Protein AF-A0AAE3K6U3-F1 (afdb_monomer_lite)

Organism: NCBI:txid2917711

Foldseek 3Di:
DDPPPLVVLLVCCVVCVVVLVVQLVPHDPVSVLVSLVSCCSHNDPVSVVVSVVSVVVVVVVVVVVVVVD

Structure (mmCIF, N/CA/C/O backbone):
data_AF-A0AAE3K6U3-F1
#
_entry.id   AF-A0AAE3K6U3-F1
#
loop_
_atom_site.group_PDB
_atom_site.id
_atom_site.type_symbol
_atom_site.label_atom_id
_atom_site.label_alt_id
_atom_site.label_comp_id
_atom_site.label_asym_id
_atom_site.label_entity_id
_atom_site.label_seq_id
_atom_site.pdbx_PDB_ins_code
_atom_site.Cartn_x
_atom_site.Cartn_y
_atom_site.Cartn_z
_atom_site.occupancy
_atom_site.B_iso_or_equiv
_atom_site.auth_seq_id
_atom_site.auth_comp_id
_atom_site.auth_asym_id
_atom_site.auth_atom_id
_atom_site.pdbx_PDB_model_num
ATOM 1 N N . MET A 1 1 ? 5.475 -27.536 -11.026 1.00 40.03 1 MET A N 1
ATOM 2 C CA . MET A 1 1 ? 5.489 -26.461 -10.018 1.00 40.03 1 MET A CA 1
ATOM 3 C C . MET A 1 1 ? 5.777 -25.192 -10.795 1.00 40.03 1 MET A C 1
ATOM 5 O O . MET A 1 1 ? 6.814 -25.140 -11.437 1.00 40.03 1 MET A O 1
ATOM 9 N N . VAL A 1 2 ? 4.797 -24.297 -10.931 1.00 46.47 2 VAL A N 1
ATOM 10 C CA . VAL A 1 2 ? 4.991 -23.046 -11.678 1.00 46.47 2 VAL A CA 1
ATOM 11 C C . VAL A 1 2 ? 5.916 -22.184 -10.828 1.00 46.47 2 VAL A C 1
ATOM 13 O O . VAL A 1 2 ? 5.525 -21.805 -9.727 1.00 46.47 2 VAL A O 1
ATOM 16 N N . ASP A 1 3 ? 7.137 -21.937 -11.300 1.00 47.59 3 ASP A N 1
ATOM 17 C CA . ASP A 1 3 ? 8.007 -20.922 -10.709 1.00 47.59 3 ASP A CA 1
ATOM 18 C C . ASP A 1 3 ? 7.335 -19.568 -10.934 1.00 47.59 3 ASP A C 1
ATOM 20 O O . ASP A 1 3 ? 7.395 -18.988 -12.021 1.00 47.59 3 ASP A O 1
ATOM 24 N N . TYR A 1 4 ? 6.641 -19.081 -9.905 1.00 50.00 4 TYR A N 1
ATOM 25 C CA . TYR A 1 4 ? 6.274 -17.677 -9.783 1.00 50.00 4 TYR A CA 1
ATOM 26 C C . TYR A 1 4 ? 7.590 -16.912 -9.623 1.00 50.00 4 TYR A C 1
ATOM 28 O O . TYR A 1 4 ? 8.068 -16.674 -8.518 1.00 50.00 4 TYR A O 1
ATOM 36 N N . ASN A 1 5 ? 8.252 -16.633 -10.746 1.00 52.59 5 ASN A N 1
ATOM 37 C CA . ASN A 1 5 ? 9.522 -15.930 -10.757 1.00 52.59 5 ASN A CA 1
ATOM 38 C C . ASN A 1 5 ? 9.320 -14.580 -10.064 1.00 52.59 5 ASN A C 1
ATOM 40 O O . ASN A 1 5 ? 8.650 -13.692 -10.596 1.00 52.59 5 ASN A O 1
ATOM 44 N N . SER A 1 6 ? 9.933 -14.413 -8.892 1.00 55.06 6 SER A N 1
ATOM 45 C CA . SER A 1 6 ? 10.003 -13.136 -8.169 1.00 55.06 6 SER A CA 1
ATOM 46 C C . SER A 1 6 ? 10.526 -12.000 -9.060 1.00 55.06 6 SER A C 1
ATOM 48 O O . SER A 1 6 ? 10.212 -10.833 -8.836 1.00 55.06 6 SER A O 1
ATOM 50 N N . SER A 1 7 ? 11.252 -12.348 -10.128 1.00 60.84 7 SER A N 1
ATOM 51 C CA . SER A 1 7 ? 11.660 -11.484 -11.236 1.00 60.84 7 SER A CA 1
ATOM 52 C C . SER A 1 7 ? 10.477 -10.775 -11.906 1.00 60.84 7 SER A C 1
ATOM 54 O O . SER A 1 7 ? 10.514 -9.559 -12.056 1.00 60.84 7 SER A O 1
ATOM 56 N N . THR A 1 8 ? 9.411 -11.502 -12.258 1.00 78.62 8 THR A N 1
ATOM 57 C CA . THR A 1 8 ? 8.248 -10.958 -12.980 1.00 78.62 8 THR A CA 1
ATOM 58 C C . THR A 1 8 ? 7.387 -10.092 -12.071 1.00 78.62 8 THR A C 1
ATOM 60 O O . THR A 1 8 ? 6.904 -9.047 -12.494 1.00 78.62 8 THR A O 1
ATOM 63 N N . ALA A 1 9 ? 7.222 -10.487 -10.806 1.00 78.69 9 ALA A N 1
ATOM 64 C CA . ALA A 1 9 ? 6.462 -9.698 -9.842 1.00 78.69 9 ALA A CA 1
ATOM 65 C C . ALA A 1 9 ? 7.175 -8.377 -9.511 1.00 78.69 9 ALA A C 1
ATOM 67 O O . ALA A 1 9 ? 6.546 -7.320 -9.510 1.00 78.69 9 ALA A O 1
ATOM 68 N N . ARG A 1 10 ? 8.500 -8.408 -9.299 1.00 85.00 10 ARG A N 1
ATOM 69 C CA . ARG A 1 10 ? 9.300 -7.189 -9.079 1.00 85.00 10 ARG A CA 1
ATOM 70 C C . ARG A 1 10 ? 9.290 -6.270 -10.291 1.00 85.00 10 ARG A C 1
ATOM 72 O O . ARG A 1 10 ? 9.182 -5.056 -10.134 1.00 85.00 10 ARG A O 1
ATOM 79 N N . GLU A 1 11 ? 9.402 -6.831 -11.490 1.00 87.25 11 GLU A N 1
ATOM 80 C CA . GLU A 1 11 ? 9.327 -6.067 -12.735 1.00 87.25 11 GLU A CA 1
ATOM 81 C C . GLU A 1 11 ? 7.948 -5.423 -12.902 1.00 87.25 11 GLU A C 1
ATOM 83 O O . GLU A 1 11 ? 7.863 -4.214 -13.107 1.00 87.25 11 GLU A O 1
ATOM 88 N N . TYR A 1 12 ? 6.877 -6.178 -12.647 1.00 85.88 12 TYR A N 1
ATOM 89 C CA . TYR A 1 12 ? 5.515 -5.656 -12.637 1.00 85.88 12 TYR A CA 1
ATOM 90 C C . TYR A 1 12 ? 5.344 -4.496 -11.649 1.00 85.88 12 TYR A C 1
ATOM 92 O O . TYR A 1 12 ? 4.806 -3.453 -12.022 1.00 85.88 12 TYR A O 1
ATOM 100 N N . VAL A 1 13 ? 5.828 -4.626 -10.407 1.00 90.12 13 VAL A N 1
ATOM 101 C CA . VAL A 1 13 ? 5.762 -3.534 -9.421 1.00 90.12 13 VAL A CA 1
ATOM 102 C C . VAL A 1 13 ? 6.550 -2.321 -9.896 1.00 90.12 13 VAL A C 1
ATOM 104 O O . VAL A 1 13 ? 6.060 -1.197 -9.804 1.00 90.12 13 VAL A O 1
ATOM 107 N N . LYS A 1 14 ? 7.750 -2.524 -10.440 1.00 89.94 14 LYS A N 1
ATOM 108 C CA . LYS A 1 14 ? 8.597 -1.438 -10.936 1.00 89.94 14 LYS A CA 1
ATOM 109 C C . LYS A 1 14 ? 7.936 -0.670 -12.084 1.00 89.94 14 LYS A C 1
ATOM 111 O O . LYS A 1 14 ? 7.979 0.560 -12.087 1.00 89.94 14 LYS A O 1
ATOM 116 N N . GLU A 1 15 ? 7.320 -1.370 -13.031 1.00 93.06 15 GLU A N 1
ATOM 117 C CA . GLU A 1 15 ? 6.645 -0.769 -14.187 1.00 93.06 15 GLU A CA 1
ATOM 118 C C . GLU A 1 15 ? 5.324 -0.088 -13.806 1.00 93.06 15 GLU A C 1
ATOM 120 O O . GLU A 1 15 ? 4.999 0.976 -14.334 1.00 93.06 15 GLU A O 1
ATOM 125 N N . ASN A 1 16 ? 4.595 -0.648 -12.835 1.00 92.44 16 ASN A N 1
ATOM 126 C CA . ASN A 1 16 ? 3.228 -0.237 -12.504 1.00 92.44 16 ASN A CA 1
ATOM 127 C C . ASN A 1 16 ? 3.109 0.487 -11.154 1.00 92.44 16 ASN A C 1
ATOM 129 O O . ASN A 1 16 ? 2.000 0.737 -10.682 1.00 92.44 16 ASN A O 1
ATOM 133 N N . ARG A 1 17 ? 4.225 0.879 -10.520 1.00 90.12 17 ARG A N 1
ATOM 134 C CA . ARG A 1 17 ? 4.246 1.443 -9.154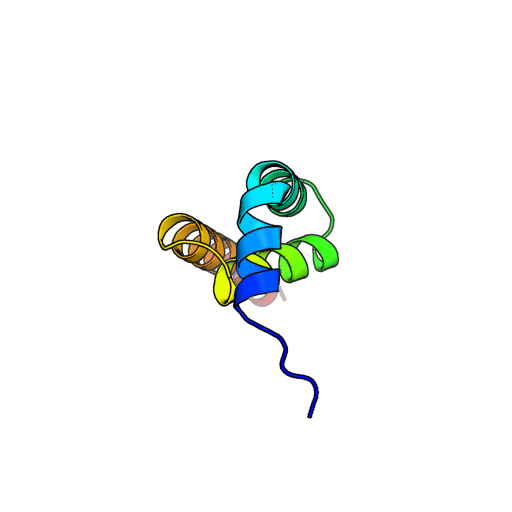 1.00 90.12 17 ARG A CA 1
ATOM 135 C C . ARG A 1 17 ? 3.239 2.572 -8.940 1.00 90.12 17 ARG A C 1
ATOM 137 O O . ARG A 1 17 ? 2.536 2.602 -7.935 1.00 90.12 17 ARG A O 1
ATOM 144 N N . LYS A 1 18 ? 3.160 3.521 -9.878 1.00 92.12 18 LYS A N 1
ATOM 145 C CA . LYS A 1 18 ? 2.240 4.668 -9.767 1.00 92.12 18 LYS A CA 1
ATOM 146 C C . LYS A 1 18 ? 0.778 4.235 -9.767 1.00 92.12 18 LYS A C 1
ATOM 148 O O . LYS A 1 18 ? -0.025 4.804 -9.032 1.00 92.12 18 LYS A O 1
ATOM 153 N N . GLU A 1 19 ? 0.445 3.253 -10.594 1.00 92.19 19 GLU A N 1
ATOM 154 C CA . GLU A 1 19 ? -0.906 2.721 -10.699 1.00 92.19 19 GLU A CA 1
ATOM 155 C C . GLU A 1 19 ? -1.258 1.887 -9.469 1.00 92.19 19 GLU A C 1
ATOM 157 O O . GLU A 1 19 ? -2.295 2.132 -8.864 1.00 92.19 19 GLU A O 1
ATOM 162 N N 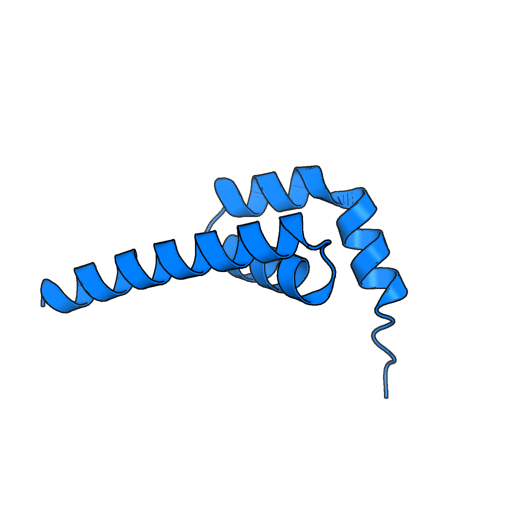. LEU A 1 20 ? -0.344 1.035 -8.995 1.00 91.38 20 LEU A N 1
ATOM 163 C CA . LEU A 1 20 ? -0.500 0.301 -7.735 1.00 91.38 20 LEU A CA 1
ATOM 164 C C . LEU A 1 20 ? -0.756 1.239 -6.550 1.00 91.38 20 LEU A C 1
ATOM 166 O O . LEU A 1 20 ? -1.702 1.033 -5.795 1.00 91.38 20 LEU A O 1
ATOM 170 N N . ILE A 1 21 ? 0.013 2.325 -6.421 1.00 90.38 21 ILE A N 1
ATOM 171 C CA . ILE A 1 21 ? -0.220 3.328 -5.370 1.00 90.38 21 ILE A CA 1
ATOM 172 C C . ILE A 1 21 ? -1.593 3.996 -5.526 1.00 90.38 21 ILE A C 1
ATOM 174 O O . ILE A 1 21 ? -2.251 4.285 -4.526 1.00 90.38 21 ILE A O 1
ATOM 178 N N . LYS A 1 22 ? -2.041 4.263 -6.758 1.00 91.44 22 LYS A N 1
ATOM 179 C CA . LYS A 1 22 ? -3.365 4.844 -7.010 1.00 91.44 22 LYS A CA 1
ATOM 180 C C . LYS A 1 22 ? -4.479 3.883 -6.586 1.00 91.44 22 LYS A C 1
ATOM 182 O O . LYS A 1 22 ? -5.400 4.323 -5.904 1.00 91.44 22 LYS A O 1
ATOM 187 N N . LEU A 1 23 ? -4.363 2.602 -6.938 1.00 89.44 23 LEU A N 1
ATOM 188 C CA . LEU A 1 23 ? -5.308 1.550 -6.554 1.00 89.44 23 LEU A CA 1
ATOM 189 C C . LEU A 1 23 ? -5.392 1.424 -5.028 1.00 89.44 23 LEU A C 1
ATOM 191 O O . LEU A 1 23 ? -6.473 1.510 -4.454 1.00 89.44 23 LEU A O 1
ATOM 195 N N . ILE A 1 24 ? -4.241 1.351 -4.351 1.00 89.81 24 ILE A N 1
ATOM 196 C CA . ILE A 1 24 ? -4.159 1.255 -2.884 1.00 89.81 24 ILE A CA 1
ATOM 197 C C . ILE A 1 24 ? -4.837 2.440 -2.180 1.00 89.81 24 ILE A C 1
ATOM 199 O O . ILE A 1 24 ? -5.380 2.281 -1.086 1.00 89.81 24 ILE A O 1
ATOM 203 N N . LYS A 1 25 ? -4.822 3.631 -2.784 1.00 87.38 25 LYS A N 1
ATOM 204 C CA . LYS A 1 25 ? -5.373 4.848 -2.171 1.00 87.38 25 LYS A CA 1
ATOM 205 C C . LYS A 1 25 ? -6.847 5.095 -2.461 1.00 87.38 25 LYS A C 1
ATOM 207 O O . LYS A 1 25 ? -7.498 5.768 -1.665 1.00 87.38 25 LYS A O 1
ATOM 212 N N . HIS A 1 26 ? -7.343 4.654 -3.612 1.00 86.38 26 HIS A N 1
ATOM 213 C CA . HIS A 1 26 ? -8.604 5.168 -4.151 1.00 86.38 26 HIS A CA 1
ATOM 214 C C . HIS A 1 26 ? -9.606 4.099 -4.569 1.00 86.38 26 HIS A C 1
ATOM 216 O O . HIS A 1 26 ? -10.736 4.462 -4.884 1.00 86.38 26 HIS A O 1
ATOM 222 N N . ASP A 1 27 ? -9.210 2.831 -4.586 1.00 88.31 27 ASP A N 1
ATOM 223 C CA . ASP A 1 27 ? -10.091 1.749 -5.012 1.00 88.31 27 ASP A CA 1
ATOM 224 C C . ASP A 1 27 ? -10.809 1.076 -3.831 1.00 88.31 27 ASP A C 1
ATOM 226 O O . ASP A 1 27 ? -10.636 1.456 -2.667 1.00 88.31 27 ASP A O 1
ATOM 230 N N . ASP A 1 28 ? -11.644 0.083 -4.123 1.00 88.44 28 ASP A N 1
ATOM 231 C CA . ASP A 1 28 ? -12.370 -0.674 -3.108 1.00 88.44 28 ASP A CA 1
ATOM 232 C C . ASP A 1 28 ? -11.447 -1.548 -2.229 1.00 88.44 28 ASP A C 1
ATOM 234 O O . ASP A 1 28 ? -10.278 -1.799 -2.532 1.00 88.44 28 ASP A O 1
ATOM 238 N N . ALA A 1 29 ? -11.972 -2.019 -1.094 1.00 84.75 29 ALA A N 1
ATOM 239 C CA . ALA A 1 29 ? -11.197 -2.757 -0.096 1.00 84.75 29 ALA A CA 1
ATOM 240 C C . ALA A 1 29 ? -10.551 -4.048 -0.633 1.00 84.75 29 ALA A C 1
ATOM 242 O O . ALA A 1 29 ? -9.456 -4.409 -0.189 1.00 84.75 29 ALA A O 1
ATOM 243 N N . PHE A 1 30 ? -11.184 -4.727 -1.592 1.00 86.06 30 PHE A N 1
ATOM 244 C CA . PHE A 1 30 ? -10.638 -5.939 -2.194 1.00 86.06 30 PHE A CA 1
ATOM 245 C C . PHE A 1 30 ? -9.426 -5.601 -3.069 1.00 86.06 30 PHE A C 1
ATOM 247 O O . PHE A 1 30 ? -8.346 -6.166 -2.876 1.00 86.06 30 PHE A O 1
ATOM 254 N N . ILE A 1 31 ? -9.564 -4.618 -3.963 1.00 89.31 31 ILE A N 1
ATOM 255 C CA . ILE A 1 31 ? -8.478 -4.180 -4.851 1.00 89.31 31 ILE A CA 1
ATOM 256 C C . ILE A 1 31 ? -7.312 -3.584 -4.056 1.00 89.31 31 ILE A C 1
ATOM 258 O O . ILE A 1 31 ? -6.146 -3.875 -4.341 1.00 89.31 31 ILE A O 1
ATOM 262 N N . ARG A 1 32 ? -7.608 -2.816 -3.003 1.00 90.56 32 ARG A N 1
ATOM 263 C CA . ARG A 1 32 ? -6.592 -2.285 -2.086 1.00 90.56 32 ARG A CA 1
ATOM 264 C C . ARG A 1 32 ? -5.797 -3.401 -1.414 1.00 90.56 32 ARG A C 1
ATOM 266 O O . ARG A 1 32 ? -4.570 -3.352 -1.429 1.00 90.56 32 ARG A O 1
ATOM 273 N N . THR A 1 33 ? -6.471 -4.419 -0.878 1.00 90.38 33 THR A N 1
ATOM 274 C CA . THR A 1 33 ? -5.817 -5.578 -0.243 1.00 90.38 33 THR A CA 1
ATOM 275 C C . THR A 1 33 ? -4.891 -6.305 -1.216 1.00 90.38 33 THR A C 1
ATOM 277 O O . THR A 1 33 ? -3.756 -6.629 -0.867 1.00 90.38 33 THR A O 1
ATOM 280 N N . LEU A 1 34 ? -5.338 -6.502 -2.460 1.00 89.56 34 LEU A N 1
ATOM 281 C CA . LEU A 1 34 ? -4.521 -7.127 -3.498 1.00 89.56 34 LEU A CA 1
ATOM 282 C C . LEU A 1 34 ? -3.278 -6.285 -3.828 1.00 89.56 34 LEU A C 1
ATOM 284 O O . LEU A 1 34 ? -2.175 -6.824 -3.908 1.00 89.56 34 LEU A O 1
ATOM 288 N N . GLY A 1 35 ? -3.433 -4.965 -3.964 1.00 91.69 35 GLY A N 1
ATOM 289 C CA . GLY A 1 35 ? -2.314 -4.050 -4.193 1.00 91.69 35 GLY A CA 1
ATOM 290 C C . GLY A 1 35 ? -1.287 -4.078 -3.058 1.00 91.69 35 GLY A C 1
ATOM 291 O O . GLY A 1 35 ? -0.086 -4.136 -3.319 1.00 91.69 35 GLY A O 1
ATOM 292 N N . LEU A 1 36 ? -1.745 -4.106 -1.804 1.00 93.31 36 LEU A N 1
ATOM 293 C CA . LEU A 1 36 ? -0.875 -4.205 -0.628 1.00 93.31 36 LEU A CA 1
ATOM 294 C C . LEU A 1 36 ? -0.089 -5.523 -0.606 1.00 93.31 36 LEU A C 1
ATOM 296 O O . LEU A 1 36 ? 1.117 -5.504 -0.372 1.00 93.31 36 LEU A O 1
ATOM 300 N N . ALA A 1 37 ? -0.739 -6.651 -0.906 1.00 91.69 37 ALA A N 1
ATOM 301 C CA . ALA A 1 37 ? -0.077 -7.955 -0.978 1.00 91.69 37 ALA A CA 1
ATOM 302 C C . ALA A 1 37 ? 1.032 -7.981 -2.045 1.00 91.69 37 ALA A C 1
ATOM 304 O O . ALA A 1 37 ? 2.122 -8.495 -1.802 1.00 91.69 37 ALA A O 1
ATOM 305 N N . VAL A 1 38 ? 0.780 -7.366 -3.204 1.00 91.69 38 VAL A N 1
ATOM 306 C CA . VAL A 1 38 ? 1.764 -7.250 -4.289 1.00 91.69 38 VAL A CA 1
ATOM 307 C C . VAL A 1 38 ? 2.973 -6.405 -3.869 1.00 91.69 38 VAL A C 1
ATOM 309 O O . VAL A 1 38 ? 4.107 -6.784 -4.164 1.00 91.69 38 VAL A O 1
ATOM 312 N N . LEU A 1 39 ? 2.764 -5.292 -3.155 1.00 93.00 39 LEU A N 1
ATOM 313 C CA . LEU A 1 39 ? 3.871 -4.479 -2.637 1.00 93.00 39 LEU A CA 1
ATOM 314 C C . LEU A 1 39 ? 4.693 -5.211 -1.568 1.00 93.00 39 LEU A C 1
ATOM 316 O O . LEU A 1 39 ? 5.908 -5.052 -1.538 1.00 93.00 39 LEU A O 1
ATOM 320 N N . ILE A 1 40 ? 4.068 -6.034 -0.722 1.00 92.94 40 ILE A N 1
ATOM 321 C CA . ILE A 1 40 ? 4.788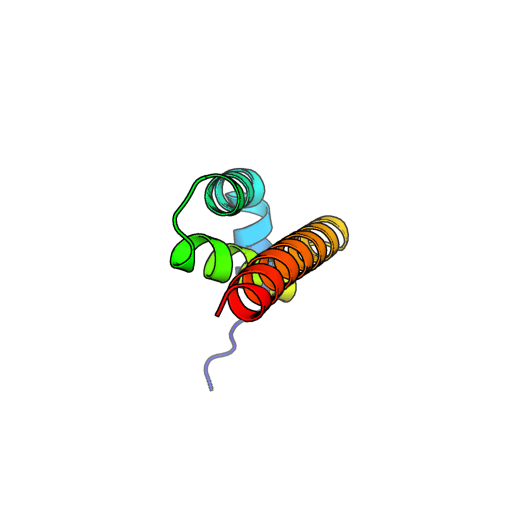 -6.835 0.283 1.00 92.94 40 ILE A CA 1
ATOM 322 C C . ILE A 1 40 ? 5.680 -7.886 -0.384 1.00 92.94 40 ILE A C 1
ATOM 324 O O . ILE A 1 40 ? 6.829 -8.060 0.014 1.00 92.94 40 ILE A O 1
ATOM 328 N N . GLU A 1 41 ? 5.156 -8.577 -1.395 1.00 90.38 41 GLU A N 1
ATOM 329 C CA . GLU A 1 41 ? 5.865 -9.676 -2.058 1.00 90.38 41 GLU A CA 1
ATOM 330 C C . GLU A 1 41 ? 7.005 -9.179 -2.962 1.00 90.38 41 GLU A C 1
ATOM 332 O O . GLU A 1 41 ? 8.062 -9.806 -3.065 1.00 90.38 41 GLU A O 1
ATOM 337 N N . ALA A 1 42 ? 6.797 -8.052 -3.646 1.00 91.38 42 ALA A N 1
ATOM 338 C CA . ALA A 1 42 ? 7.642 -7.649 -4.767 1.00 91.38 42 ALA A CA 1
ATOM 339 C C . ALA A 1 42 ? 8.063 -6.171 -4.774 1.00 91.38 42 ALA A C 1
ATOM 341 O O . ALA A 1 42 ? 8.782 -5.750 -5.684 1.00 91.38 42 ALA A O 1
ATOM 342 N N . GLY A 1 43 ? 7.639 -5.387 -3.786 1.00 89.44 43 GLY A N 1
ATOM 343 C CA .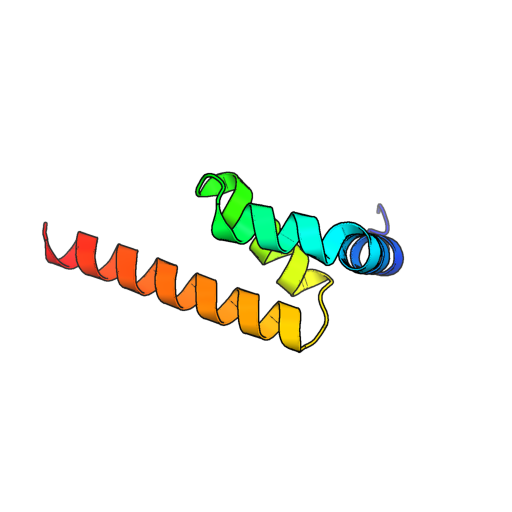 GLY A 1 43 ? 8.043 -3.996 -3.621 1.00 89.44 43 GLY A CA 1
ATOM 344 C C . GLY A 1 43 ? 9.469 -3.825 -3.105 1.00 89.44 43 GLY A C 1
ATOM 345 O O . GLY A 1 43 ? 10.138 -4.776 -2.693 1.00 89.44 43 GLY A O 1
ATOM 346 N N . ASP A 1 44 ? 9.948 -2.582 -3.152 1.00 92.00 44 ASP A N 1
ATOM 347 C CA . ASP A 1 44 ? 11.148 -2.198 -2.408 1.00 92.00 44 ASP A CA 1
ATOM 348 C C . ASP A 1 44 ? 10.833 -1.945 -0.924 1.00 92.00 44 ASP A C 1
ATOM 350 O O . ASP A 1 44 ? 9.691 -2.042 -0.480 1.00 92.00 44 ASP A O 1
ATOM 354 N N . GLU A 1 45 ? 11.854 -1.628 -0.129 1.00 93.06 45 GLU A N 1
ATOM 355 C CA . GLU A 1 45 ? 11.686 -1.371 1.306 1.00 93.06 45 GLU A CA 1
ATOM 356 C C . GLU A 1 45 ? 10.649 -0.269 1.590 1.00 93.06 45 GLU A C 1
ATOM 358 O O . GLU A 1 45 ? 9.853 -0.393 2.518 1.00 93.06 45 GLU A O 1
ATOM 363 N N . GLY A 1 46 ? 10.586 0.771 0.752 1.00 92.25 46 GLY A N 1
ATOM 364 C CA . GLY A 1 46 ? 9.599 1.841 0.893 1.00 92.25 46 GLY A CA 1
ATOM 365 C C . GLY A 1 46 ? 8.176 1.383 0.573 1.00 92.25 46 GLY A C 1
ATOM 366 O O . GLY A 1 46 ? 7.238 1.754 1.280 1.00 92.25 46 GLY A O 1
ATOM 367 N N . ASP A 1 47 ? 8.014 0.558 -0.461 1.00 92.50 47 ASP A N 1
ATOM 368 C CA . ASP A 1 47 ? 6.733 -0.051 -0.826 1.00 92.50 47 ASP A CA 1
ATOM 369 C C . ASP A 1 47 ? 6.219 -0.984 0.289 1.00 92.50 47 ASP A C 1
ATOM 371 O O . ASP A 1 47 ? 5.034 -0.952 0.633 1.00 92.50 47 ASP A O 1
ATOM 375 N N . ILE A 1 48 ? 7.113 -1.776 0.892 1.00 92.94 48 ILE A N 1
ATOM 376 C CA . ILE A 1 48 ? 6.795 -2.690 1.997 1.00 92.94 48 ILE A CA 1
ATOM 377 C C . ILE A 1 48 ? 6.353 -1.906 3.238 1.00 92.94 48 ILE A C 1
ATOM 379 O O . ILE A 1 48 ? 5.337 -2.240 3.850 1.00 92.94 48 ILE A O 1
ATOM 383 N N . GLU A 1 49 ? 7.081 -0.852 3.613 1.00 94.12 49 GLU A N 1
ATOM 384 C CA . GLU A 1 49 ? 6.727 -0.020 4.770 1.00 94.12 49 GLU A CA 1
ATOM 385 C C . GLU A 1 49 ? 5.408 0.733 4.557 1.00 94.12 49 GLU A C 1
ATOM 387 O O . GLU A 1 49 ? 4.583 0.823 5.471 1.00 94.12 49 GLU A O 1
ATOM 392 N N . LEU A 1 50 ? 5.150 1.207 3.333 1.00 91.19 50 LEU A N 1
ATOM 393 C CA . LEU A 1 50 ? 3.845 1.755 2.971 1.00 91.19 50 LEU A CA 1
ATOM 394 C C . LEU A 1 50 ? 2.743 0.706 3.156 1.00 91.19 50 LEU A C 1
ATOM 396 O O . LEU A 1 50 ? 1.716 1.007 3.765 1.00 91.19 50 LEU A O 1
ATOM 400 N N . ALA A 1 51 ? 2.963 -0.521 2.681 1.00 92.62 51 ALA A N 1
ATOM 401 C CA . ALA A 1 51 ? 1.965 -1.573 2.779 1.00 92.62 51 ALA A CA 1
ATOM 402 C C . ALA A 1 51 ? 1.644 -1.949 4.236 1.00 92.62 51 ALA A C 1
ATOM 404 O O . ALA A 1 51 ? 0.471 -2.050 4.600 1.00 92.62 51 ALA A O 1
ATOM 405 N N . LYS A 1 52 ? 2.664 -2.078 5.093 1.00 92.44 52 LYS A N 1
ATOM 406 C CA . LYS A 1 52 ? 2.482 -2.332 6.533 1.00 92.44 52 LYS A CA 1
ATOM 407 C C . LYS A 1 52 ? 1.683 -1.225 7.212 1.00 92.44 52 LYS A C 1
ATOM 409 O O . LYS A 1 52 ? 0.724 -1.512 7.922 1.00 92.44 52 LYS A O 1
ATOM 414 N N . ARG A 1 53 ? 2.029 0.040 6.953 1.00 92.06 53 ARG A N 1
ATOM 415 C CA . ARG A 1 53 ? 1.328 1.191 7.534 1.00 92.06 53 ARG A CA 1
ATOM 416 C C . ARG A 1 53 ? -0.152 1.217 7.153 1.00 92.06 53 ARG A C 1
ATOM 418 O O . ARG A 1 53 ? -0.993 1.518 7.994 1.00 92.06 53 ARG A O 1
ATOM 425 N N . GLU A 1 54 ? -0.479 0.923 5.899 1.00 90.25 54 GLU A N 1
ATOM 426 C CA . GLU A 1 54 ? -1.874 0.861 5.451 1.00 90.25 54 GLU A CA 1
ATOM 427 C C . GLU A 1 54 ? -2.637 -0.299 6.111 1.00 90.25 54 GLU A C 1
ATOM 429 O O . GLU A 1 54 ? -3.782 -0.113 6.521 1.00 90.25 54 GLU A O 1
ATOM 434 N N . LEU A 1 55 ? -2.005 -1.465 6.294 1.00 89.81 55 LEU A N 1
ATOM 435 C CA . LEU A 1 55 ? -2.603 -2.591 7.023 1.00 89.81 55 LEU A CA 1
ATOM 436 C C . LEU A 1 55 ? -2.877 -2.253 8.495 1.00 89.81 55 LEU A C 1
ATOM 438 O O . LEU A 1 55 ? -3.960 -2.552 8.993 1.00 89.81 55 LEU A O 1
ATOM 442 N N . GLU A 1 56 ? -1.955 -1.573 9.178 1.00 90.12 56 GLU A N 1
ATOM 443 C CA . GLU A 1 56 ? -2.172 -1.108 10.556 1.00 90.12 56 GLU A CA 1
ATOM 444 C C . GLU A 1 56 ? -3.346 -0.125 10.666 1.00 90.12 56 GLU A C 1
ATOM 446 O O . GLU A 1 56 ? -4.091 -0.135 11.647 1.00 90.12 56 GLU A O 1
ATOM 451 N N . LEU A 1 57 ? -3.525 0.754 9.674 1.00 86.88 57 LEU A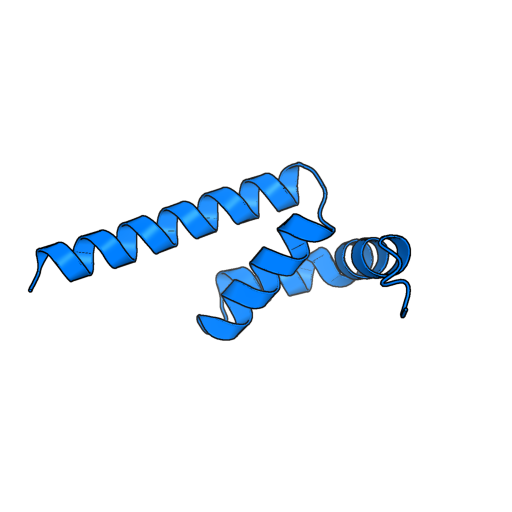 N 1
ATOM 452 C CA . LEU A 1 57 ? -4.660 1.679 9.640 1.00 86.88 57 LEU A CA 1
ATOM 453 C C . LEU A 1 57 ? -5.987 0.945 9.421 1.00 86.88 57 LEU A C 1
ATOM 455 O O . LEU A 1 57 ? -6.994 1.345 10.005 1.00 86.88 57 LEU A O 1
ATOM 459 N N . LEU A 1 58 ? -5.986 -0.111 8.604 1.00 84.50 58 LEU A N 1
ATOM 460 C CA . LEU A 1 58 ? -7.153 -0.966 8.389 1.00 84.50 58 LEU A CA 1
ATOM 461 C C . LEU A 1 58 ? -7.521 -1.746 9.655 1.00 84.50 58 LEU A C 1
ATOM 463 O O . LEU A 1 58 ? -8.689 -1.743 10.025 1.00 84.50 58 LEU A O 1
ATOM 467 N N . GLN A 1 59 ? -6.544 -2.315 10.366 1.00 85.19 59 GLN A N 1
ATOM 468 C CA . GLN A 1 59 ? -6.783 -2.985 11.653 1.00 85.19 59 GLN A CA 1
ATOM 469 C C . GLN A 1 59 ? -7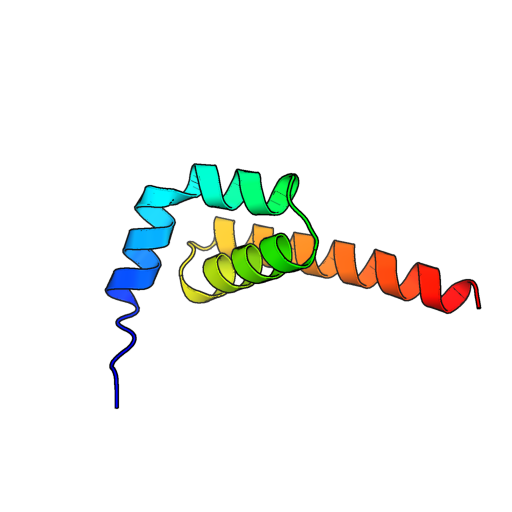.396 -2.027 12.683 1.00 85.19 59 GLN A C 1
ATOM 471 O O . GLN A 1 59 ? -8.428 -2.322 13.265 1.00 85.19 59 GLN A O 1
ATOM 476 N N . LYS A 1 60 ? -6.862 -0.805 12.808 1.00 82.12 60 LYS A N 1
ATOM 477 C CA . LYS A 1 60 ? -7.429 0.227 13.702 1.00 82.12 60 LYS A CA 1
ATOM 478 C C . LYS A 1 60 ? -8.831 0.699 13.311 1.00 82.12 60 LYS A C 1
ATOM 480 O O . LYS A 1 60 ? -9.509 1.355 14.103 1.00 82.12 60 LYS A O 1
ATOM 485 N N . LEU A 1 61 ? -9.232 0.526 12.054 1.00 78.62 61 LEU A N 1
ATOM 486 C CA . LEU A 1 61 ? -10.606 0.790 11.637 1.00 78.62 61 LEU A CA 1
ATOM 487 C C . LEU A 1 61 ? -11.516 -0.338 12.116 1.00 78.62 61 LEU A C 1
ATOM 489 O O . LEU A 1 61 ? -12.556 -0.024 12.680 1.00 78.62 61 LEU A O 1
ATOM 493 N N . ASP A 1 62 ? -11.091 -1.586 11.932 1.00 78.56 62 ASP A N 1
ATOM 494 C CA . ASP A 1 62 ? -11.810 -2.797 12.339 1.00 78.56 62 ASP A CA 1
ATOM 495 C C . ASP A 1 62 ? -12.020 -2.856 13.859 1.00 78.56 62 ASP A C 1
ATOM 497 O O . ASP A 1 62 ? -13.160 -2.877 14.311 1.00 78.56 62 ASP A O 1
ATOM 501 N N . ASP A 1 63 ? -10.949 -2.687 14.645 1.00 77.94 63 ASP A N 1
ATOM 502 C CA . ASP A 1 63 ? -11.005 -2.684 16.117 1.00 77.94 63 ASP A CA 1
ATOM 503 C C . ASP A 1 63 ? -12.016 -1.649 16.654 1.00 77.94 63 ASP A C 1
ATOM 505 O O . ASP A 1 63 ? -12.742 -1.883 17.616 1.00 77.94 63 ASP A O 1
ATOM 509 N N . ARG A 1 64 ? -12.104 -0.481 15.999 1.00 72.00 64 ARG A N 1
ATOM 510 C CA . ARG A 1 64 ? -13.066 0.567 16.376 1.00 72.00 64 ARG A CA 1
ATOM 511 C C . ARG A 1 64 ? -14.508 0.217 16.032 1.00 72.00 64 ARG A C 1
ATOM 513 O O . ARG A 1 64 ? -15.405 0.795 16.640 1.00 72.00 64 ARG A O 1
ATOM 520 N N . TYR A 1 65 ? -14.745 -0.621 15.027 1.00 71.00 65 TYR A N 1
ATOM 521 C CA . TYR A 1 65 ? -16.086 -1.116 14.728 1.00 71.00 65 TYR A CA 1
ATOM 522 C C . TYR A 1 65 ? -16.501 -2.207 15.715 1.00 71.00 65 TYR A C 1
ATOM 524 O O . TYR A 1 65 ? -17.663 -2.209 16.118 1.00 71.00 65 TYR A O 1
ATOM 532 N N . ASP A 1 66 ? -15.564 -3.051 16.148 1.00 76.75 66 ASP A N 1
ATOM 533 C CA . ASP A 1 66 ? -15.805 -4.071 17.173 1.00 76.75 66 ASP A CA 1
ATOM 534 C C . ASP A 1 66 ? -16.151 -3.448 18.536 1.00 76.75 66 ASP A C 1
ATOM 536 O O . ASP A 1 66 ? -17.057 -3.922 19.210 1.00 76.75 66 ASP A O 1
ATOM 540 N N . ASP A 1 67 ? -15.525 -2.326 18.910 1.00 74.94 67 ASP A N 1
ATOM 541 C CA . ASP A 1 67 ? -15.837 -1.591 20.152 1.00 74.94 67 ASP A CA 1
ATOM 542 C C . ASP A 1 67 ? -17.233 -0.917 20.163 1.00 74.94 67 ASP A C 1
ATOM 544 O O . ASP A 1 67 ? -17.682 -0.414 21.199 1.00 74.94 67 ASP A O 1
ATOM 548 N N . LEU A 1 68 ? -17.911 -0.831 19.012 1.00 68.62 68 LEU A N 1
ATOM 549 C CA . LEU A 1 68 ? -19.215 -0.170 18.861 1.00 68.62 68 LEU A CA 1
ATOM 550 C C . LEU A 1 68 ? -20.412 -1.139 18.903 1.00 68.62 68 LEU A C 1
ATOM 552 O O . LEU A 1 68 ? -21.553 -0.664 18.847 1.00 68.62 68 LEU A O 1
ATOM 556 N N . TYR A 1 69 ? -20.176 -2.451 19.015 1.00 55.88 69 TYR A N 1
ATOM 557 C CA . TYR A 1 69 ? -21.197 -3.509 19.074 1.00 55.88 69 TYR A CA 1
ATOM 558 C C . TYR A 1 69 ? -21.010 -4.441 20.277 1.00 55.88 69 TYR A C 1
ATOM 560 O O . TYR A 1 69 ? -22.027 -5.060 20.671 1.00 55.88 69 TYR A O 1
#

pLDDT: mean 83.41, std 13.2, range [40.03, 94.12]

Sequence (69 aa):
MVDYNSSTAREYVKENRKELIKLIKHDDAFIRTLGLAVLIEAGDEGDIELAKRELELLQKLDDRYDDLY

Secondary structure (DSSP, 8-state):
-----HHHHHHHHHHHHHHHHHHHHHS-HHHHHHHHHHHHHH--HHHHHHHHHHHHHHHHHHHHHHTT-

Radius of gyration: 13.96 Å; chains: 1; bounding box: 33×32×34 Å